Protein AF-A0A5S9MGL7-F1 (afdb_monomer_lite)

Radius of gyration: 15.34 Å; chains: 1; bounding box: 39×22×45 Å

InterPro domains:
  IPR019657 Late competence development protein ComFB [PF10719] (4-77)

Structure (mmCIF, N/CA/C/O backbone):
data_AF-A0A5S9MGL7-F1
#
_entry.id   AF-A0A5S9MGL7-F1
#
loop_
_atom_site.group_PDB
_atom_site.id
_atom_site.type_symbol
_atom_site.label_atom_id
_atom_site.label_alt_id
_atom_site.label_comp_id
_atom_site.label_asym_id
_atom_site.label_entity_id
_atom_site.label_seq_id
_atom_site.pdbx_PDB_ins_code
_atom_site.Cartn_x
_atom_site.Cartn_y
_atom_site.Cartn_z
_atom_site.occupancy
_atom_site.B_iso_or_equiv
_atom_site.auth_seq_id
_atom_site.auth_comp_id
_atom_site.auth_asym_id
_atom_site.auth_atom_id
_atom_site.pdbx_PDB_model_num
ATOM 1 N N . MET A 1 1 ? -3.709 13.404 8.473 1.00 51.16 1 MET A N 1
ATOM 2 C CA . MET A 1 1 ? -2.720 13.344 9.568 1.00 51.16 1 MET A CA 1
ATOM 3 C C . MET A 1 1 ? -2.613 11.939 10.167 1.00 51.16 1 MET A C 1
ATOM 5 O O . MET A 1 1 ? -1.687 11.247 9.786 1.00 51.16 1 MET A O 1
ATOM 9 N N . GLN A 1 2 ? -3.547 11.443 10.997 1.00 69.06 2 GLN A N 1
ATOM 10 C CA . GLN A 1 2 ? -3.371 10.133 11.680 1.00 69.06 2 GLN A CA 1
ATOM 11 C C . GLN A 1 2 ? -3.187 8.925 10.734 1.00 69.06 2 GLN A C 1
ATOM 13 O O . GLN A 1 2 ? -2.345 8.067 10.966 1.00 69.06 2 GLN A O 1
ATOM 18 N N . LYS A 1 3 ? -3.940 8.884 9.630 1.00 74.56 3 LYS A N 1
ATOM 19 C CA . LYS A 1 3 ? -3.919 7.787 8.645 1.00 74.56 3 LYS A CA 1
ATOM 20 C C . LYS A 1 3 ? -2.584 7.640 7.897 1.00 74.56 3 LYS A C 1
ATOM 22 O O . LYS A 1 3 ? -2.210 6.534 7.535 1.00 74.56 3 LYS A O 1
ATOM 27 N N . GLU A 1 4 ? -1.887 8.746 7.653 1.00 81.50 4 GLU A N 1
ATOM 28 C CA . GLU A 1 4 ? -0.593 8.746 6.959 1.00 81.50 4 GLU A CA 1
ATOM 29 C C . GLU A 1 4 ? 0.506 8.149 7.834 1.00 81.50 4 GLU A C 1
ATOM 31 O O . GLU A 1 4 ? 1.242 7.277 7.382 1.00 81.50 4 GLU A O 1
ATOM 36 N N . ILE A 1 5 ? 0.551 8.560 9.105 1.00 85.00 5 ILE A N 1
ATOM 37 C CA . ILE A 1 5 ? 1.480 8.018 10.103 1.00 85.00 5 ILE A CA 1
ATOM 38 C C . ILE A 1 5 ? 1.275 6.506 10.230 1.00 85.00 5 ILE A C 1
ATOM 40 O O . ILE A 1 5 ? 2.228 5.745 10.109 1.00 85.00 5 ILE A O 1
ATOM 44 N N . LEU A 1 6 ? 0.020 6.070 10.361 1.00 84.00 6 LEU A N 1
ATOM 45 C CA . LEU A 1 6 ? -0.322 4.658 10.506 1.00 84.00 6 LEU A CA 1
ATOM 46 C C . LEU A 1 6 ? 0.037 3.822 9.265 1.00 84.00 6 LEU A C 1
ATOM 48 O O . LEU A 1 6 ? 0.602 2.739 9.391 1.00 84.00 6 LEU A O 1
ATOM 52 N N . LEU A 1 7 ? -0.231 4.328 8.055 1.00 86.50 7 LEU A N 1
ATOM 53 C CA . LEU A 1 7 ? 0.197 3.660 6.819 1.00 86.50 7 LEU A CA 1
ATOM 54 C C . LEU A 1 7 ? 1.722 3.559 6.726 1.00 86.50 7 LEU A C 1
ATOM 56 O O . LEU A 1 7 ? 2.230 2.527 6.298 1.00 86.50 7 LEU A O 1
ATOM 60 N N . LYS A 1 8 ? 2.449 4.600 7.145 1.00 90.00 8 LYS A N 1
ATOM 61 C CA . LYS A 1 8 ? 3.915 4.605 7.167 1.00 90.00 8 LYS A CA 1
ATOM 62 C C . LYS A 1 8 ? 4.477 3.600 8.173 1.00 90.00 8 LYS A C 1
ATOM 64 O O . LYS A 1 8 ? 5.425 2.891 7.851 1.00 90.00 8 LYS A O 1
ATOM 69 N N . GLU A 1 9 ? 3.885 3.497 9.359 1.00 89.06 9 GLU A N 1
ATOM 70 C CA . GLU A 1 9 ? 4.264 2.505 10.371 1.00 89.06 9 GLU A CA 1
ATOM 71 C C . GLU A 1 9 ? 4.050 1.074 9.867 1.00 89.06 9 GLU A C 1
ATOM 73 O O . GLU A 1 9 ? 4.967 0.257 9.944 1.00 89.06 9 GLU A O 1
ATOM 78 N N . ILE A 1 10 ? 2.884 0.786 9.277 1.00 88.44 10 ILE A N 1
ATOM 79 C CA . ILE A 1 10 ? 2.580 -0.537 8.714 1.00 88.44 10 ILE A CA 1
ATOM 80 C C . ILE A 1 10 ? 3.498 -0.841 7.525 1.00 88.44 10 ILE A C 1
ATOM 82 O O . ILE A 1 10 ? 4.046 -1.939 7.451 1.00 88.44 10 ILE A O 1
ATOM 86 N N . LEU A 1 11 ? 3.732 0.117 6.623 1.00 89.88 11 LEU A N 1
ATOM 87 C CA . LEU A 1 11 ? 4.668 -0.059 5.510 1.00 89.88 11 LEU A CA 1
ATOM 88 C C . LEU A 1 11 ? 6.063 -0.445 6.017 1.00 89.88 11 LEU A C 1
ATOM 90 O O . LEU A 1 11 ? 6.641 -1.412 5.532 1.00 89.88 11 LEU A O 1
ATOM 94 N N . ASN A 1 12 ? 6.578 0.256 7.029 1.00 90.19 12 ASN A N 1
ATOM 95 C CA . ASN A 1 12 ? 7.879 -0.053 7.620 1.00 90.19 12 ASN A CA 1
ATOM 96 C C . ASN A 1 12 ? 7.897 -1.420 8.318 1.00 90.19 12 ASN A C 1
ATOM 98 O O . ASN A 1 12 ? 8.870 -2.160 8.195 1.00 90.19 12 ASN A O 1
ATOM 102 N N . GLN A 1 13 ? 6.823 -1.775 9.027 1.00 89.44 13 GLN A N 1
ATOM 103 C CA . GLN A 1 13 ? 6.704 -3.057 9.722 1.00 89.44 13 GLN A CA 1
ATOM 104 C C . GLN A 1 13 ? 6.676 -4.247 8.748 1.00 89.44 13 GLN A C 1
ATOM 106 O O . GLN A 1 13 ? 7.234 -5.303 9.048 1.00 89.44 13 GLN A O 1
ATOM 111 N N . TYR A 1 14 ? 6.032 -4.081 7.591 1.00 88.31 14 TYR A N 1
ATOM 112 C CA . TYR A 1 14 ? 5.775 -5.151 6.625 1.00 88.31 14 TYR A CA 1
ATOM 113 C C . TYR A 1 14 ? 6.604 -5.038 5.341 1.00 88.31 14 TYR A C 1
ATOM 115 O O . TYR A 1 14 ? 6.363 -5.789 4.399 1.00 88.31 14 TYR A O 1
ATOM 123 N N . LEU A 1 15 ? 7.609 -4.158 5.303 1.00 86.19 15 LEU A N 1
ATOM 124 C CA . LEU A 1 15 ? 8.413 -3.862 4.112 1.00 86.19 15 LEU A CA 1
ATOM 125 C C . LEU A 1 15 ? 8.940 -5.135 3.427 1.00 86.19 15 LEU A C 1
ATOM 127 O O . LEU A 1 15 ? 8.745 -5.339 2.232 1.00 86.19 15 LEU A O 1
ATOM 131 N N . ASN A 1 16 ? 9.505 -6.050 4.219 1.00 83.31 16 ASN A N 1
ATOM 132 C CA . ASN A 1 16 ? 10.066 -7.315 3.733 1.00 83.31 16 ASN A CA 1
ATOM 133 C C . ASN A 1 16 ? 9.009 -8.327 3.250 1.00 83.31 16 ASN A C 1
ATOM 135 O O . ASN A 1 16 ? 9.361 -9.321 2.624 1.00 83.31 16 ASN A O 1
ATOM 139 N N . GLN A 1 17 ? 7.729 -8.115 3.563 1.00 85.81 17 GLN A N 1
ATOM 140 C CA . GLN A 1 17 ? 6.620 -8.994 3.174 1.00 85.81 17 GLN A CA 1
ATOM 141 C C . GLN A 1 17 ? 5.870 -8.482 1.937 1.00 85.81 17 GLN A C 1
ATOM 143 O O . GLN A 1 17 ? 5.158 -9.246 1.292 1.00 85.81 17 GLN A O 1
ATOM 148 N N . LEU A 1 18 ? 6.048 -7.207 1.581 1.00 81.69 18 LEU A N 1
ATOM 149 C CA . LEU A 1 18 ? 5.374 -6.569 0.448 1.00 81.69 18 LEU A CA 1
ATOM 150 C C . LEU A 1 18 ? 6.018 -6.896 -0.911 1.00 81.69 18 LEU A C 1
ATOM 152 O O . LEU A 1 18 ? 5.560 -6.388 -1.931 1.00 81.69 18 LEU A O 1
ATOM 156 N N . ASN A 1 19 ? 7.058 -7.744 -0.939 1.00 80.81 19 ASN A N 1
ATOM 157 C CA . ASN A 1 19 ? 7.789 -8.157 -2.146 1.00 80.81 19 ASN A CA 1
ATOM 158 C C . ASN A 1 19 ? 8.218 -6.974 -3.037 1.00 80.81 19 ASN A C 1
ATOM 160 O O . ASN A 1 19 ? 8.251 -7.077 -4.264 1.00 80.81 19 ASN A O 1
ATOM 164 N N . MET A 1 20 ? 8.541 -5.837 -2.416 1.00 82.50 20 MET A N 1
ATOM 165 C CA . MET A 1 20 ? 9.011 -4.650 -3.118 1.00 82.50 20 MET A CA 1
ATOM 166 C C . MET A 1 20 ? 10.431 -4.893 -3.634 1.00 82.50 20 MET A C 1
ATOM 168 O O . MET A 1 20 ? 11.319 -5.309 -2.894 1.00 82.50 20 MET A O 1
ATOM 172 N N . ILE A 1 21 ? 10.662 -4.614 -4.916 1.00 84.19 21 ILE A N 1
ATOM 173 C CA . ILE A 1 21 ? 11.990 -4.774 -5.533 1.00 84.19 21 ILE A CA 1
ATOM 174 C C . ILE A 1 21 ? 12.917 -3.574 -5.273 1.00 84.19 21 ILE A C 1
ATOM 176 O O . ILE A 1 21 ? 14.114 -3.657 -5.537 1.00 84.19 21 ILE A O 1
ATOM 180 N N . CYS A 1 22 ? 12.379 -2.455 -4.770 1.00 84.94 22 CYS A N 1
ATOM 181 C CA . CYS A 1 22 ? 13.123 -1.249 -4.412 1.00 84.94 22 CYS A CA 1
ATOM 182 C C . CYS A 1 22 ? 12.554 -0.632 -3.127 1.00 84.94 22 CYS A C 1
ATOM 184 O O . CYS A 1 22 ? 11.339 -0.546 -2.965 1.00 84.94 22 CYS A O 1
ATOM 186 N N . HIS A 1 23 ? 13.440 -0.148 -2.253 1.00 88.75 23 HIS A N 1
ATOM 187 C CA . HIS A 1 23 ? 13.096 0.500 -0.981 1.00 88.75 23 HIS A CA 1
ATOM 188 C C . HIS A 1 23 ? 13.653 1.929 -0.876 1.00 88.75 23 HIS A C 1
ATOM 190 O O . HIS A 1 23 ? 13.883 2.423 0.224 1.00 88.75 23 HIS A O 1
ATOM 196 N N . CYS A 1 24 ? 13.944 2.591 -2.003 1.00 89.25 24 CYS A N 1
ATOM 197 C CA . CYS A 1 24 ? 14.377 3.987 -1.960 1.00 89.25 24 CYS A CA 1
ATOM 198 C C . CYS A 1 24 ? 13.228 4.901 -1.510 1.00 89.25 24 CYS A C 1
ATOM 200 O O . CYS A 1 24 ? 12.055 4.554 -1.663 1.00 89.25 24 CYS A O 1
ATOM 202 N N . GLU A 1 25 ? 13.576 6.084 -0.999 1.00 89.19 25 GLU A N 1
ATOM 203 C CA . GLU A 1 25 ? 12.619 7.075 -0.493 1.00 89.19 25 GLU A CA 1
ATOM 204 C C . GLU A 1 25 ? 11.488 7.336 -1.493 1.00 89.19 25 GLU A C 1
ATOM 206 O O . GLU A 1 25 ? 10.321 7.175 -1.152 1.00 89.19 25 GLU A O 1
ATOM 211 N N . LYS A 1 26 ? 11.828 7.565 -2.766 1.00 87.00 26 LYS A N 1
ATOM 212 C CA . LYS A 1 26 ? 10.848 7.775 -3.836 1.00 87.00 26 LYS A CA 1
ATOM 213 C C . LYS A 1 26 ? 9.886 6.594 -4.018 1.00 87.00 26 LYS A C 1
ATOM 215 O O . LYS A 1 26 ? 8.676 6.793 -4.015 1.00 87.00 26 LYS A O 1
ATOM 220 N N . CYS A 1 27 ? 10.398 5.362 -4.160 1.00 87.06 27 CYS A N 1
ATOM 221 C CA . CYS A 1 27 ? 9.529 4.200 -4.393 1.00 87.06 27 CYS A CA 1
ATOM 222 C C . CYS A 1 27 ? 8.661 3.914 -3.127 1.00 87.06 27 CYS A C 1
ATOM 224 O O . CYS A 1 27 ? 7.543 3.419 -3.254 1.00 87.06 27 CYS A O 1
ATOM 226 N N . MET A 1 28 ? 9.098 4.296 -1.914 1.00 90.75 28 MET A N 1
ATOM 227 C CA . MET A 1 28 ? 8.269 4.250 -0.693 1.00 90.75 28 MET A CA 1
ATOM 228 C C . MET A 1 28 ? 7.195 5.349 -0.642 1.00 90.75 28 MET A C 1
ATOM 230 O O . MET A 1 28 ? 6.053 5.077 -0.267 1.00 90.75 28 MET A O 1
ATOM 234 N N . GLU A 1 29 ? 7.543 6.579 -1.018 1.00 90.44 29 GLU A N 1
ATOM 235 C CA . GLU A 1 29 ? 6.613 7.709 -1.104 1.00 90.44 29 GLU A CA 1
ATOM 236 C C . GLU A 1 29 ? 5.500 7.449 -2.122 1.00 90.44 29 GLU A C 1
ATOM 238 O O . GLU A 1 29 ? 4.333 7.697 -1.820 1.00 90.44 29 GLU A O 1
ATOM 243 N N . ASP A 1 30 ? 5.831 6.865 -3.277 1.00 88.69 30 ASP A N 1
ATOM 244 C CA . ASP A 1 30 ? 4.856 6.494 -4.305 1.00 88.69 30 ASP A CA 1
ATOM 245 C C . ASP A 1 30 ? 3.835 5.470 -3.769 1.00 88.69 30 ASP A C 1
ATOM 247 O O . ASP A 1 30 ? 2.622 5.638 -3.942 1.00 88.69 30 ASP A O 1
ATOM 251 N N . VAL A 1 31 ? 4.295 4.439 -3.045 1.00 89.94 31 VAL A N 1
ATOM 252 C CA . VAL A 1 31 ? 3.409 3.452 -2.395 1.00 89.94 31 VAL A CA 1
ATOM 253 C C . VAL A 1 31 ? 2.496 4.126 -1.370 1.00 89.94 31 VAL A C 1
ATOM 255 O O . VAL A 1 31 ? 1.290 3.854 -1.351 1.00 89.94 31 VAL A O 1
ATOM 258 N N . LEU A 1 32 ? 3.030 5.024 -0.537 1.00 90.81 32 LEU A N 1
ATOM 259 C CA . LEU A 1 32 ? 2.242 5.764 0.451 1.00 90.81 32 LEU A CA 1
ATOM 260 C C . LEU A 1 32 ? 1.206 6.676 -0.214 1.00 90.81 32 LEU A C 1
ATOM 262 O O . LEU A 1 32 ? 0.038 6.646 0.176 1.00 90.81 32 LEU A O 1
ATOM 266 N N . ALA A 1 33 ? 1.592 7.433 -1.241 1.00 90.38 33 ALA A N 1
ATOM 267 C CA . ALA A 1 33 ? 0.706 8.335 -1.970 1.00 90.38 33 ALA A CA 1
ATOM 268 C C . ALA A 1 33 ? -0.457 7.573 -2.623 1.00 90.38 33 ALA A C 1
ATOM 270 O O . ALA A 1 33 ? -1.627 7.936 -2.460 1.00 90.38 33 ALA A O 1
ATOM 271 N N . ILE A 1 34 ? -0.160 6.462 -3.304 1.00 89.12 34 ILE A N 1
ATOM 272 C CA . ILE A 1 34 ? -1.179 5.606 -3.919 1.00 89.12 34 ILE A CA 1
ATOM 273 C C . ILE A 1 34 ? -2.098 5.000 -2.847 1.00 89.12 34 ILE A C 1
ATOM 275 O O . ILE A 1 34 ? -3.317 4.978 -3.029 1.00 89.12 34 ILE A O 1
ATOM 279 N N . SER A 1 35 ? -1.547 4.548 -1.718 1.00 89.56 35 SER A N 1
ATOM 280 C CA . SER A 1 35 ? -2.325 3.974 -0.610 1.00 89.56 35 SER A CA 1
ATOM 281 C C . SER A 1 35 ? -3.264 4.998 0.028 1.00 89.56 35 SER A C 1
ATOM 283 O O . SER A 1 35 ? -4.441 4.721 0.271 1.00 89.56 35 SER A O 1
ATOM 285 N N . LEU A 1 36 ? -2.775 6.219 0.258 1.00 87.12 36 LEU A N 1
ATOM 286 C CA . LEU A 1 36 ? -3.553 7.317 0.830 1.00 87.12 36 LEU A CA 1
ATOM 287 C C . LEU A 1 36 ? -4.767 7.671 -0.031 1.00 87.12 36 LEU A C 1
ATOM 289 O O . LEU A 1 36 ? -5.848 7.894 0.531 1.00 87.12 36 LEU A O 1
ATOM 293 N N . ASN A 1 37 ? -4.592 7.647 -1.356 1.00 86.31 37 ASN A N 1
ATOM 294 C CA . ASN A 1 37 ? -5.645 7.882 -2.343 1.00 86.31 37 ASN A CA 1
ATOM 295 C C . ASN A 1 37 ? -6.687 6.749 -2.393 1.00 86.31 37 ASN A C 1
ATOM 297 O O . ASN A 1 37 ? -7.840 6.995 -2.743 1.00 86.31 37 ASN A O 1
ATOM 301 N N . GLN A 1 38 ? -6.313 5.514 -2.037 1.00 82.38 38 GLN A N 1
ATOM 302 C CA . GLN A 1 38 ? -7.203 4.344 -2.084 1.00 82.38 38 GLN A CA 1
ATOM 303 C C . GLN A 1 38 ? -8.025 4.135 -0.813 1.00 82.38 38 GLN A C 1
ATOM 305 O O . GLN A 1 38 ? -9.148 3.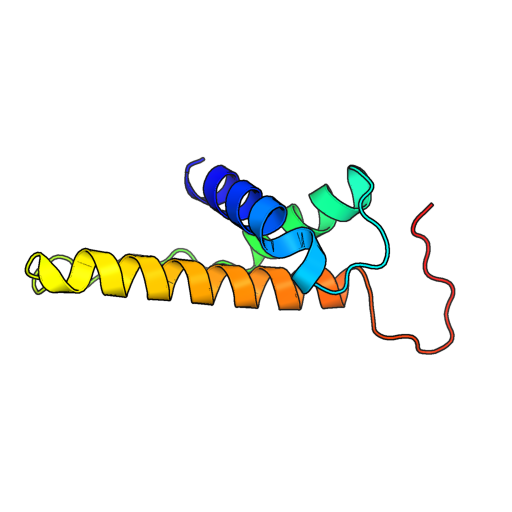628 -0.871 1.00 82.38 38 GLN A O 1
ATOM 310 N N . VAL A 1 39 ? -7.492 4.512 0.348 1.00 72.38 39 VAL A N 1
ATOM 311 C CA . VAL A 1 39 ? -8.231 4.395 1.607 1.00 72.38 39 VAL A CA 1
ATOM 312 C C . VAL A 1 39 ? -9.401 5.388 1.579 1.00 72.38 39 VAL A C 1
ATOM 314 O O . VAL A 1 39 ? -9.230 6.583 1.851 1.00 72.38 39 VAL A O 1
ATOM 317 N N . LYS A 1 40 ? -10.600 4.877 1.285 1.00 63.25 40 LYS A N 1
ATOM 318 C CA . LYS A 1 40 ? -11.864 5.612 1.418 1.00 63.25 40 LYS A CA 1
ATOM 319 C C . LYS A 1 40 ? -12.001 6.147 2.853 1.00 63.25 40 LYS A C 1
ATOM 321 O O . LYS A 1 40 ? -11.595 5.450 3.787 1.00 63.25 40 LYS A O 1
ATOM 326 N N . PRO A 1 41 ? -12.566 7.349 3.071 1.00 53.50 41 PRO A N 1
ATOM 327 C CA . PRO A 1 41 ? -12.888 7.811 4.415 1.00 53.50 41 PRO A CA 1
ATOM 328 C C . PRO A 1 41 ? -13.893 6.837 5.038 1.00 53.50 41 PRO A C 1
ATOM 330 O O . PRO A 1 41 ? -15.059 6.791 4.651 1.00 53.50 41 PRO A O 1
ATOM 333 N N . GLN A 1 42 ? -13.429 6.017 5.979 1.00 50.47 42 GLN A N 1
ATOM 334 C CA . GLN A 1 42 ? -14.304 5.192 6.797 1.00 50.47 42 GLN A CA 1
ATOM 335 C C . GLN A 1 42 ? -14.956 6.114 7.830 1.00 50.47 42 GLN A C 1
ATOM 337 O O . GLN A 1 42 ? -14.416 6.325 8.914 1.00 50.47 42 GLN A O 1
ATOM 342 N N . TYR A 1 43 ? -16.105 6.704 7.490 1.00 40.78 43 TYR A N 1
ATOM 343 C CA . TYR A 1 43 ? -17.020 7.188 8.519 1.00 40.78 43 TYR A CA 1
ATOM 344 C C . TYR A 1 43 ? -17.512 5.952 9.270 1.00 40.78 43 TYR A C 1
ATOM 346 O O . TYR A 1 43 ? -18.336 5.191 8.766 1.00 40.78 43 TYR A O 1
ATOM 354 N N . ILE A 1 44 ? -16.930 5.714 10.444 1.00 43.16 44 ILE A N 1
ATOM 355 C CA . ILE A 1 44 ? -17.378 4.680 11.371 1.00 43.16 44 ILE A CA 1
ATOM 356 C C . ILE A 1 44 ? -18.788 5.091 11.808 1.00 43.16 44 ILE A C 1
ATOM 358 O O . ILE A 1 44 ? -18.948 5.953 12.665 1.00 43.16 44 ILE A O 1
ATOM 362 N N . THR A 1 45 ? -19.809 4.521 11.173 1.00 43.41 45 THR A N 1
ATOM 363 C CA . THR A 1 45 ? -21.227 4.759 11.490 1.00 43.41 45 THR A CA 1
ATOM 364 C C . THR A 1 45 ? -21.742 3.860 12.616 1.00 43.41 45 THR A C 1
ATOM 366 O O . THR A 1 45 ? -22.896 3.978 12.999 1.00 43.41 45 THR A O 1
ATOM 369 N N . ASP A 1 46 ? -20.883 3.031 13.215 1.00 47.88 46 ASP A N 1
ATOM 370 C CA . ASP A 1 46 ? -21.258 2.067 14.259 1.00 47.88 46 ASP A CA 1
ATOM 371 C C . ASP A 1 46 ? -20.453 2.251 15.562 1.00 47.88 46 ASP A C 1
ATOM 373 O O . ASP A 1 46 ? -19.951 1.291 16.150 1.00 47.88 46 ASP A O 1
ATOM 377 N N . ILE A 1 47 ? -20.312 3.495 16.037 1.00 49.97 47 ILE A N 1
ATOM 378 C CA . ILE A 1 47 ? -19.698 3.784 17.351 1.00 49.97 47 ILE A CA 1
ATOM 379 C C . ILE A 1 47 ? -20.560 3.250 18.518 1.00 49.97 47 ILE A C 1
ATOM 381 O O . ILE A 1 47 ? -20.031 2.963 19.590 1.00 49.97 47 ILE A O 1
ATOM 385 N N . ASP A 1 48 ? -21.852 2.984 18.307 1.00 46.91 48 ASP A N 1
ATOM 386 C CA . ASP A 1 48 ? -22.783 2.689 19.406 1.00 46.91 48 ASP A CA 1
ATOM 387 C C . ASP A 1 48 ? -22.836 1.224 19.887 1.00 46.91 48 ASP A C 1
ATOM 389 O O . ASP A 1 48 ? -23.609 0.912 20.792 1.00 46.91 48 ASP A O 1
ATOM 393 N N . LYS A 1 49 ? -22.064 0.278 19.327 1.00 46.56 49 LYS A N 1
ATOM 394 C CA . LYS A 1 49 ? -22.310 -1.166 19.595 1.00 46.56 49 LYS A CA 1
ATOM 395 C C . LYS A 1 49 ? -21.134 -2.013 20.053 1.00 46.56 49 LYS A C 1
ATOM 397 O O . LYS A 1 49 ? -21.156 -3.243 19.888 1.00 46.56 49 LYS A O 1
ATOM 402 N N . ILE A 1 50 ? -20.072 -1.412 20.582 1.00 48.31 50 ILE A N 1
ATOM 403 C CA . ILE A 1 50 ? -18.809 -2.137 20.649 1.00 48.31 50 ILE A CA 1
ATOM 404 C C . ILE A 1 50 ? -18.070 -1.993 21.990 1.00 48.31 50 ILE A C 1
ATOM 406 O O . ILE A 1 50 ? -17.210 -1.145 22.178 1.00 48.31 50 ILE A O 1
ATOM 410 N N . SER A 1 51 ? -18.417 -2.906 22.903 1.00 50.03 51 SER A N 1
ATOM 411 C CA . SER A 1 51 ? -17.731 -3.212 24.164 1.00 50.03 51 SER A CA 1
ATOM 412 C C . SER A 1 51 ? -16.256 -3.617 23.958 1.00 50.03 51 SER A C 1
ATOM 414 O O . SER A 1 51 ? -15.909 -4.227 22.942 1.00 50.03 51 SER A O 1
ATOM 416 N N . TYR A 1 52 ? -15.416 -3.295 24.948 1.00 48.25 52 TYR A N 1
ATOM 417 C CA . TYR A 1 52 ? -13.943 -3.355 25.008 1.00 48.25 52 TYR A CA 1
ATOM 418 C C . TYR A 1 52 ? -13.242 -4.536 24.295 1.00 48.25 52 TYR A C 1
ATOM 420 O O . TYR A 1 52 ? -12.152 -4.353 23.759 1.00 48.25 52 TYR A O 1
ATOM 428 N N . SER A 1 53 ? -13.846 -5.727 24.217 1.00 49.62 53 SER A N 1
ATOM 429 C CA . SER A 1 53 ? -13.270 -6.907 23.540 1.00 49.62 53 SER A CA 1
ATOM 430 C C . SER A 1 53 ? -13.166 -6.782 22.014 1.00 49.62 53 SER A C 1
ATOM 432 O O . SER A 1 53 ? -12.385 -7.489 21.382 1.00 49.62 53 SER A O 1
ATOM 434 N N . LYS A 1 54 ? -13.943 -5.893 21.392 1.00 53.38 54 LYS A N 1
ATOM 435 C CA . LYS A 1 54 ? -13.873 -5.655 19.945 1.00 53.38 54 LYS A CA 1
ATOM 436 C C . LYS A 1 54 ? -12.836 -4.597 19.571 1.00 53.38 54 LYS A C 1
ATOM 438 O O . LYS A 1 54 ? -12.491 -4.567 18.401 1.00 53.38 54 LYS A O 1
ATOM 443 N N . SER A 1 55 ? -12.323 -3.769 20.486 1.00 56.66 55 SER A N 1
ATOM 444 C CA . SER A 1 55 ? -11.318 -2.752 20.126 1.00 56.66 55 SER A CA 1
ATOM 445 C C . SER A 1 55 ? -10.070 -3.394 19.517 1.00 56.66 55 SER A C 1
ATOM 447 O O . SER A 1 55 ? -9.672 -3.021 18.422 1.00 56.66 55 SER A O 1
ATOM 449 N N . GLU A 1 56 ? -9.553 -4.469 20.122 1.00 57.16 56 GLU A N 1
ATOM 450 C CA . GLU A 1 56 ? -8.405 -5.205 19.574 1.00 57.16 56 GLU A CA 1
ATOM 451 C C . GLU A 1 56 ? -8.723 -5.880 18.224 1.00 57.16 56 GLU A C 1
ATOM 453 O O . GLU A 1 56 ? -7.899 -5.883 17.309 1.00 57.16 56 GLU A O 1
ATOM 458 N N . MET A 1 57 ? -9.930 -6.438 18.059 1.00 55.22 57 MET A N 1
ATOM 459 C CA . MET A 1 57 ? -10.357 -7.038 16.785 1.00 55.22 57 MET A CA 1
ATOM 460 C C . MET A 1 57 ? -10.542 -5.981 15.690 1.00 55.22 57 MET A C 1
ATOM 462 O O . MET A 1 57 ? -10.161 -6.213 14.546 1.00 55.22 57 MET A O 1
ATOM 466 N N . VAL A 1 58 ? -11.094 -4.819 16.043 1.00 59.31 58 VAL A N 1
ATOM 467 C CA . VAL A 1 58 ? -11.266 -3.659 15.163 1.00 59.31 58 VAL A CA 1
ATOM 468 C C . VAL A 1 58 ? -9.901 -3.118 14.744 1.00 59.31 58 VAL A C 1
ATOM 470 O O . VAL A 1 58 ? -9.710 -2.826 13.567 1.00 59.31 58 VAL A O 1
ATOM 473 N N . ASP A 1 59 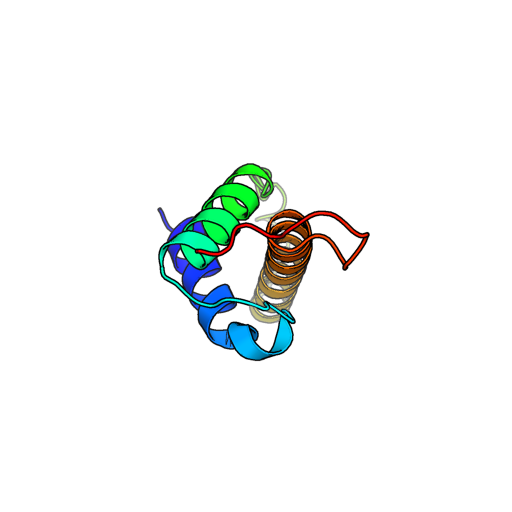? -8.929 -3.058 15.652 1.00 64.19 59 ASP A N 1
ATOM 474 C CA . ASP A 1 59 ? -7.568 -2.616 15.343 1.00 64.19 59 ASP A CA 1
ATOM 475 C C . ASP A 1 59 ? -6.835 -3.622 14.438 1.00 64.19 59 ASP A C 1
ATOM 477 O O . ASP A 1 59 ? -6.239 -3.230 13.433 1.00 64.19 59 ASP A O 1
ATOM 481 N N . LYS A 1 60 ? -6.970 -4.935 14.686 1.00 64.38 60 LYS A N 1
ATOM 482 C CA . LYS A 1 60 ? -6.441 -5.987 13.790 1.00 64.38 60 LYS A CA 1
ATOM 483 C C . LYS A 1 60 ? -7.070 -5.937 12.394 1.00 64.38 60 LYS A C 1
ATOM 485 O O . LYS A 1 60 ? -6.363 -6.072 11.393 1.00 64.38 60 LYS A O 1
ATOM 490 N N . GLN A 1 61 ? -8.382 -5.721 12.303 1.00 60.69 61 GLN A N 1
ATOM 491 C CA . GLN A 1 61 ? -9.087 -5.592 11.023 1.00 60.69 61 GLN A CA 1
ATOM 492 C C . GLN A 1 61 ? -8.676 -4.323 10.269 1.00 60.69 61 GLN A C 1
ATOM 494 O O . GLN A 1 61 ? -8.421 -4.391 9.066 1.00 60.69 61 GLN A O 1
ATOM 499 N N . LYS A 1 62 ? -8.537 -3.187 10.966 1.00 66.00 62 LYS A N 1
ATOM 500 C CA . LYS A 1 62 ? -8.018 -1.938 10.389 1.00 66.00 62 LYS A CA 1
ATOM 501 C C . LYS A 1 62 ? -6.604 -2.124 9.834 1.00 66.00 62 LYS A C 1
ATOM 503 O O . LYS A 1 62 ? -6.351 -1.724 8.699 1.00 66.00 62 LYS A O 1
ATOM 508 N N . ASN A 1 63 ? -5.720 -2.790 10.578 1.00 71.56 63 ASN A N 1
ATOM 509 C CA . ASN A 1 63 ? -4.352 -3.087 10.140 1.00 71.56 63 ASN A CA 1
ATOM 510 C C . ASN A 1 63 ? -4.320 -4.012 8.920 1.00 71.56 63 ASN A C 1
ATOM 512 O O . ASN A 1 63 ? -3.577 -3.755 7.977 1.00 71.56 63 ASN A O 1
ATOM 516 N N . THR A 1 64 ? -5.181 -5.032 8.891 1.00 76.88 64 THR A N 1
ATOM 517 C CA . THR A 1 64 ? -5.305 -5.941 7.740 1.00 76.88 64 THR A CA 1
ATOM 518 C C . THR A 1 64 ? -5.780 -5.195 6.493 1.00 76.88 64 THR A C 1
ATOM 520 O O . THR A 1 64 ? -5.200 -5.352 5.423 1.00 76.88 64 THR A O 1
ATOM 523 N N . ALA A 1 65 ? -6.796 -4.334 6.620 1.00 80.56 65 ALA A N 1
ATOM 524 C CA . ALA A 1 65 ? -7.304 -3.546 5.499 1.00 80.56 65 ALA A CA 1
ATOM 525 C C . ALA A 1 65 ? -6.242 -2.588 4.933 1.00 80.56 65 ALA A C 1
ATOM 527 O O . ALA A 1 65 ? -6.104 -2.466 3.718 1.00 80.56 65 ALA A O 1
ATOM 528 N N . MET A 1 66 ? -5.459 -1.936 5.798 1.00 83.00 66 MET A N 1
ATOM 529 C CA . MET A 1 66 ? -4.349 -1.086 5.358 1.00 83.00 66 MET A CA 1
ATOM 530 C C . MET A 1 66 ? -3.224 -1.888 4.702 1.00 83.00 66 MET A C 1
ATOM 532 O O . MET A 1 66 ? -2.676 -1.432 3.704 1.00 83.00 66 MET A O 1
ATOM 536 N N . LEU A 1 67 ? -2.911 -3.085 5.206 1.00 84.31 67 LEU A N 1
ATOM 537 C CA . LEU A 1 67 ? -1.912 -3.965 4.598 1.00 84.31 67 LEU A CA 1
ATOM 538 C C . LEU A 1 67 ? -2.326 -4.423 3.191 1.00 84.31 67 LEU A C 1
ATOM 540 O O . LEU A 1 67 ? -1.492 -4.434 2.287 1.00 84.31 67 LEU A O 1
ATOM 544 N N . VAL A 1 68 ? -3.607 -4.742 2.980 1.00 86.75 68 VAL A N 1
ATOM 545 C CA . VAL A 1 68 ? -4.146 -5.054 1.643 1.00 86.75 68 VAL A CA 1
ATOM 546 C C . VAL A 1 68 ? -3.950 -3.867 0.701 1.00 86.75 68 VAL A C 1
ATOM 548 O O . VAL A 1 68 ? -3.405 -4.034 -0.385 1.00 86.75 68 VAL A O 1
ATOM 551 N N . ILE A 1 69 ? -4.296 -2.656 1.146 1.00 87.81 69 ILE A N 1
ATOM 552 C CA . ILE A 1 69 ? -4.126 -1.436 0.345 1.00 87.81 69 ILE A CA 1
ATOM 553 C C . ILE A 1 69 ? -2.649 -1.179 0.015 1.00 87.81 69 ILE A C 1
ATOM 555 O O . ILE A 1 69 ? -2.325 -0.857 -1.126 1.00 87.81 69 ILE A O 1
ATOM 559 N N . LEU A 1 70 ? -1.747 -1.366 0.982 1.00 89.56 70 LEU A N 1
ATOM 560 C CA . LEU A 1 70 ? -0.302 -1.249 0.764 1.00 89.56 70 LEU A CA 1
ATOM 561 C C . LEU A 1 70 ? 0.202 -2.291 -0.241 1.00 89.56 70 LEU A C 1
ATOM 563 O O . LEU A 1 70 ? 1.013 -1.962 -1.099 1.00 89.56 70 LEU A O 1
ATOM 567 N N . THR A 1 71 ? -0.309 -3.522 -0.183 1.00 87.75 71 THR A N 1
ATOM 568 C CA . THR A 1 71 ? 0.049 -4.603 -1.117 1.00 87.75 71 THR A CA 1
ATOM 569 C C . THR A 1 71 ? -0.422 -4.291 -2.540 1.00 87.75 71 THR A C 1
ATOM 571 O O . THR A 1 71 ? 0.329 -4.453 -3.505 1.00 87.75 71 THR A O 1
ATOM 574 N N . GLU A 1 72 ? -1.647 -3.785 -2.691 1.00 86.88 72 GLU A N 1
ATOM 575 C CA . GLU A 1 72 ? -2.186 -3.348 -3.982 1.00 86.88 72 GLU A CA 1
ATOM 576 C C . GLU A 1 72 ? -1.434 -2.132 -4.538 1.00 86.88 72 GLU A C 1
ATOM 578 O O . GLU A 1 72 ? -1.163 -2.061 -5.737 1.00 86.88 72 GLU A O 1
ATOM 583 N N . ALA A 1 73 ? -1.075 -1.170 -3.683 1.00 87.44 73 ALA A N 1
ATOM 584 C CA . ALA A 1 73 ? -0.276 -0.011 -4.065 1.00 87.44 73 ALA A CA 1
ATOM 585 C C . ALA A 1 73 ? 1.142 -0.416 -4.490 1.00 87.44 73 ALA A C 1
ATOM 587 O O . ALA A 1 73 ? 1.589 -0.004 -5.560 1.00 87.44 73 ALA A O 1
ATOM 588 N N . ALA A 1 74 ? 1.809 -1.277 -3.717 1.00 87.44 74 ALA A N 1
ATOM 589 C CA . ALA A 1 74 ? 3.111 -1.838 -4.065 1.00 87.44 74 ALA A CA 1
ATOM 590 C C . ALA A 1 74 ? 3.054 -2.564 -5.414 1.00 87.44 74 ALA A C 1
ATOM 592 O O . ALA A 1 74 ? 3.894 -2.315 -6.268 1.00 87.44 74 ALA A O 1
ATOM 593 N N . SER A 1 75 ? 2.009 -3.349 -5.677 1.00 85.12 75 SER A N 1
ATOM 594 C CA . SER A 1 75 ? 1.829 -4.030 -6.970 1.00 85.12 75 SER A CA 1
ATOM 595 C C . SER A 1 75 ? 1.647 -3.071 -8.158 1.00 85.12 75 SER A C 1
ATOM 597 O O . SER A 1 75 ? 1.914 -3.444 -9.297 1.00 85.12 75 SER A O 1
ATOM 599 N N . LYS A 1 76 ? 1.192 -1.831 -7.925 1.00 84.06 76 LYS A N 1
ATOM 600 C CA . LYS A 1 76 ? 1.087 -0.790 -8.966 1.00 84.06 76 LYS A CA 1
ATOM 601 C C . LYS A 1 76 ? 2.416 -0.078 -9.212 1.00 84.06 76 LYS A C 1
ATOM 603 O O . LYS A 1 76 ? 2.700 0.268 -10.353 1.00 84.06 76 LYS A O 1
ATOM 608 N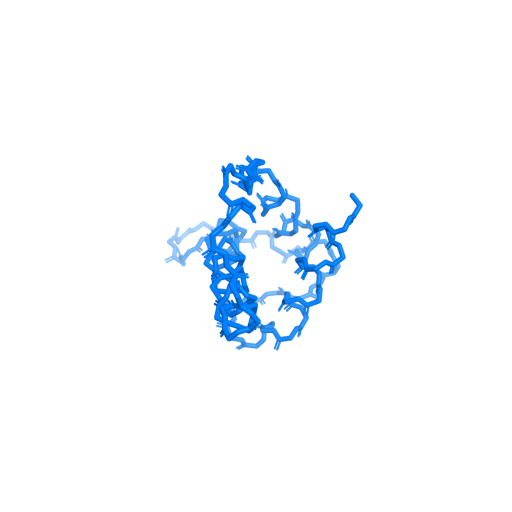 N . VAL A 1 77 ? 3.208 0.137 -8.160 1.00 82.25 77 VAL A N 1
ATOM 609 C CA . VAL A 1 77 ? 4.569 0.698 -8.262 1.00 82.25 77 VAL A CA 1
ATOM 610 C C . VAL A 1 77 ? 5.529 -0.327 -8.874 1.00 82.25 77 VAL A C 1
ATOM 612 O O . VAL A 1 77 ? 6.382 0.019 -9.687 1.00 82.25 77 VAL A O 1
ATOM 615 N N . PHE A 1 78 ? 5.338 -1.603 -8.539 1.00 76.12 78 PHE A N 1
ATOM 616 C CA . PHE A 1 78 ? 6.107 -2.744 -9.019 1.00 76.12 78 PHE A CA 1
ATOM 617 C C . PHE A 1 78 ? 5.186 -3.703 -9.786 1.00 76.12 78 PHE A C 1
ATOM 619 O O . PHE A 1 78 ? 4.823 -4.759 -9.260 1.00 76.12 78 PHE A O 1
ATOM 626 N N . PRO A 1 79 ? 4.773 -3.361 -11.021 1.00 64.06 79 PRO A N 1
ATOM 627 C CA . PRO A 1 79 ? 3.978 -4.279 -11.820 1.00 64.06 79 PRO A CA 1
ATOM 628 C C . PRO A 1 79 ? 4.766 -5.577 -12.010 1.00 64.06 79 PRO A C 1
ATOM 630 O O . PRO A 1 79 ? 5.938 -5.552 -12.395 1.00 64.06 79 PRO A O 1
ATOM 633 N N . HIS A 1 80 ? 4.128 -6.714 -11.710 1.00 51.88 80 HIS A N 1
ATOM 634 C CA . HIS A 1 80 ? 4.709 -8.034 -11.940 1.00 51.88 80 HIS A CA 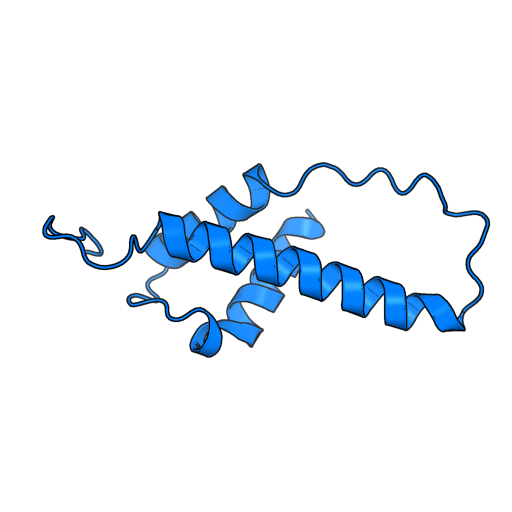1
ATOM 635 C C . HIS A 1 80 ? 5.322 -8.096 -13.345 1.00 51.88 80 HIS A C 1
ATOM 637 O O . HIS A 1 80 ? 4.666 -7.762 -14.331 1.00 51.88 80 HIS A O 1
ATOM 643 N N . PHE A 1 81 ? 6.595 -8.497 -13.400 1.00 48.19 81 PHE A N 1
ATOM 644 C CA . PHE A 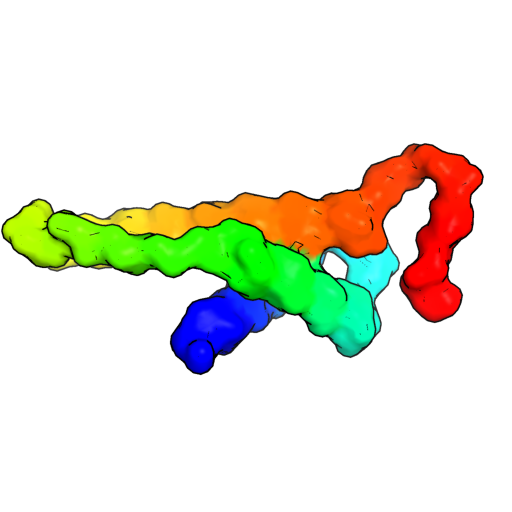1 81 ? 7.455 -8.544 -14.582 1.00 48.19 81 PHE A CA 1
ATOM 645 C C . PHE A 1 81 ? 6.710 -9.014 -15.849 1.00 48.19 81 PHE A C 1
ATOM 647 O O . PHE A 1 81 ? 6.540 -10.207 -16.091 1.00 48.19 81 PHE A O 1
ATOM 654 N N . GLN A 1 82 ? 6.315 -8.060 -16.694 1.00 36.88 82 GLN A N 1
ATOM 655 C CA . GLN A 1 82 ? 5.964 -8.277 -18.096 1.00 36.88 82 GLN A CA 1
ATOM 656 C C . GLN A 1 82 ? 6.732 -7.268 -18.955 1.00 36.88 82 GLN A C 1
ATOM 658 O O . GLN A 1 82 ? 6.209 -6.243 -19.373 1.00 36.88 82 GLN A O 1
ATOM 663 N N . GLY A 1 83 ? 8.014 -7.557 -19.190 1.00 42.69 83 GLY A N 1
ATOM 664 C CA . GLY A 1 83 ? 8.727 -7.139 -20.404 1.00 42.69 83 GLY A CA 1
ATOM 665 C C . GLY A 1 83 ? 8.952 -5.645 -20.675 1.00 42.69 83 GLY A C 1
ATOM 666 O O . GLY A 1 83 ? 9.468 -5.327 -21.742 1.00 42.69 83 GLY A O 1
ATOM 667 N N .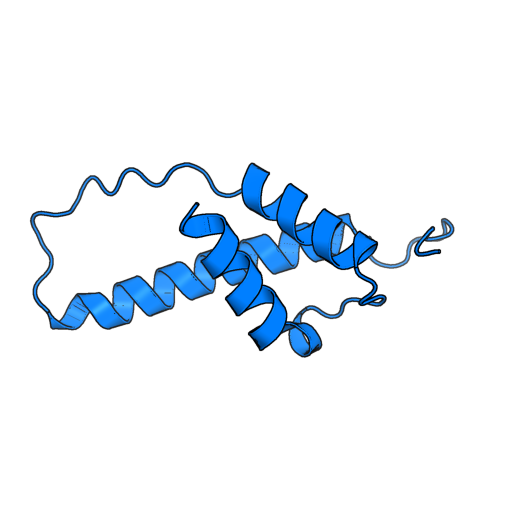 VAL A 1 84 ? 8.634 -4.725 -19.763 1.00 42.53 84 VAL A N 1
ATOM 668 C CA . VAL A 1 84 ? 8.908 -3.290 -19.941 1.00 42.53 84 VAL A CA 1
ATOM 669 C C . VAL A 1 84 ? 9.719 -2.793 -18.751 1.00 42.53 84 VAL A C 1
ATOM 671 O O . VAL A 1 84 ? 9.345 -3.016 -17.604 1.00 42.53 84 VAL A O 1
ATOM 674 N N . LYS A 1 85 ? 10.872 -2.177 -19.045 1.00 43.19 85 LYS A N 1
ATOM 675 C CA . LYS A 1 85 ? 11.831 -1.630 -18.075 1.00 43.19 85 LYS A CA 1
ATOM 676 C C . LYS A 1 85 ? 11.115 -0.925 -16.922 1.00 43.19 85 LYS A C 1
ATOM 678 O O . LYS A 1 85 ? 10.483 0.109 -17.123 1.00 43.19 85 LYS A O 1
ATOM 683 N N . ILE A 1 86 ? 11.282 -1.465 -15.721 1.00 49.28 86 ILE A N 1
ATOM 684 C CA . ILE A 1 86 ? 10.940 -0.766 -14.490 1.00 49.28 86 ILE A CA 1
ATOM 685 C C . ILE A 1 86 ? 11.978 0.337 -14.315 1.00 49.28 86 ILE A C 1
ATOM 687 O O . ILE A 1 86 ? 13.164 0.061 -14.156 1.00 49.28 86 ILE A O 1
ATOM 691 N N . VAL A 1 87 ? 11.525 1.584 -14.362 1.00 49.84 87 VAL A N 1
ATOM 692 C CA . VAL A 1 87 ? 12.289 2.721 -13.855 1.00 49.84 87 VAL A CA 1
ATOM 693 C C . VAL A 1 87 ? 12.052 2.768 -12.339 1.00 49.84 87 VAL A C 1
ATOM 695 O O . VAL A 1 87 ? 11.192 3.508 -11.877 1.00 49.84 87 VAL A O 1
ATOM 698 N N . CYS A 1 88 ? 12.757 1.958 -11.544 1.00 53.66 88 CYS A N 1
ATOM 699 C CA . CYS A 1 88 ? 13.136 2.413 -10.196 1.00 53.66 88 CYS A CA 1
ATOM 700 C C . CYS A 1 88 ? 14.635 2.702 -10.324 1.00 53.66 88 CYS A C 1
ATOM 702 O O . CYS A 1 88 ? 15.414 1.775 -10.538 1.00 53.66 88 CYS A O 1
ATOM 704 N N . CYS A 1 89 ? 14.971 3.993 -10.221 1.00 48.88 89 CYS A N 1
ATOM 705 C CA . CYS A 1 89 ? 16.228 4.623 -10.646 1.00 48.88 89 CYS A CA 1
ATOM 706 C C . CYS A 1 89 ? 16.466 4.590 -12.165 1.00 48.88 89 CYS A C 1
ATOM 708 O O . CYS A 1 89 ? 16.782 3.520 -12.725 1.00 48.88 89 CYS A O 1
#

Foldseek 3Di:
DVVLVLLLVLCVVCVVVLPAPDDDPVLSVQLSVQLVVPDDPPPPPPPPDDDPVCVVVVVVVVSVVSVVSSSVSSCVLVVDDDDDDRPPD

Secondary structure (DSSP, 8-state):
-HHHHHHHHHHHHHGGGTT-S--SHHHHHHHHHHHHHHS-------GGG--THHHHHHHHHHHHHHHHHHHHHHHHHS----SS-----

pLDDT: mean 71.95, std 17.57, range [36.88, 90.81]

Organism: Bacillus safensis (NCBI:txid561879)

Sequence (89 aa):
MQKEILLKEILNQYLNQLNMICHCEKCMEDVLAISLNQVKPQYITDIDKISYSKSEMVDKQKNTAMLVILTEAASKVFPHFQGVKIVCC